Protein AF-A0A9D4FEK3-F1 (afdb_monomer_lite)

Organism: Dreissena polymorpha (NCBI:txid45954)

Sequence (161 aa):
MKVSPISLCGIMDVFRMKVSPISLCGIMDVFRIKVSPISLCGIMDVFRIKVSPISLCGIMDVFRMKVSPISLCGIMDVFRMKVSPISLCGIMDVFRMKVSPISLCGIMDVFRIKVSPISLCGIMDVFRMKVSPISLCGIMDVFRMKVFPISLCGIIDVTLL

Secondary structure (DSSP, 8-state):
-----EEEEEEEEES-B-S--EEEEEEEEES-EEE--EEEEEEEEES-EEE--EEEEEEEEES-EES--EEEEEEEEES-EES--EEEEEEEEES-EES--EEEEEEEEES-EEE--EEEEEEEEES-EEE--EEEEEEEEES--SB--EEEEEEEEE---

Structure (mmCIF, N/CA/C/O backbone):
data_AF-A0A9D4FEK3-F1
#
_entry.id   AF-A0A9D4FEK3-F1
#
loop_
_atom_site.group_PDB
_atom_site.id
_atom_site.type_symbol
_atom_site.label_atom_id
_atom_site.label_alt_id
_atom_site.label_comp_id
_atom_site.label_asym_id
_atom_site.label_entity_id
_atom_site.label_seq_id
_atom_site.pdbx_PDB_ins_code
_atom_site.Cartn_x
_atom_site.Cartn_y
_atom_site.Cartn_z
_atom_site.occupancy
_atom_site.B_iso_or_equiv
_atom_site.auth_seq_id
_atom_site.auth_comp_id
_atom_site.auth_asym_id
_atom_site.auth_atom_id
_atom_site.pdbx_PDB_model_num
ATOM 1 N N . MET A 1 1 ? -8.460 11.615 27.484 1.00 44.00 1 MET A N 1
ATOM 2 C CA . MET A 1 1 ? -9.307 10.481 27.046 1.00 44.00 1 MET A CA 1
ATOM 3 C C . MET A 1 1 ? -8.620 9.222 27.535 1.00 44.00 1 MET A C 1
ATOM 5 O O . MET A 1 1 ? -7.450 9.062 27.212 1.00 44.00 1 MET A O 1
ATOM 9 N N . LYS A 1 2 ? -9.276 8.397 28.361 1.00 39.50 2 LYS A N 1
ATOM 10 C CA . LYS A 1 2 ? -8.731 7.079 28.713 1.00 39.50 2 LYS A CA 1
ATOM 11 C C . LYS A 1 2 ? -8.645 6.264 27.421 1.00 39.50 2 LYS A C 1
ATOM 13 O O . LYS A 1 2 ? -9.651 6.085 26.743 1.00 39.50 2 LYS A O 1
ATOM 18 N N . VAL A 1 3 ? -7.429 5.886 27.053 1.00 58.41 3 VAL A N 1
ATOM 19 C CA . VAL A 1 3 ? -7.135 4.973 25.950 1.00 58.41 3 VAL A CA 1
ATOM 20 C C . VAL A 1 3 ? -7.256 3.579 26.549 1.00 58.41 3 VAL A C 1
ATOM 22 O O . VAL A 1 3 ? -6.378 3.174 27.304 1.00 58.41 3 VAL A O 1
ATOM 25 N N . SER A 1 4 ? -8.364 2.883 26.305 1.00 73.56 4 SER A N 1
ATOM 26 C CA . SER A 1 4 ? -8.488 1.471 26.674 1.00 73.56 4 SER A CA 1
ATOM 27 C C . SER A 1 4 ? -8.191 0.606 25.449 1.00 73.56 4 SER A C 1
ATOM 29 O O . SER A 1 4 ? -8.717 0.908 24.372 1.00 73.56 4 SER A O 1
ATOM 31 N N . PRO A 1 5 ? -7.357 -0.439 25.577 1.00 83.50 5 PRO A N 1
ATOM 32 C CA . PRO A 1 5 ? -7.223 -1.433 24.524 1.00 83.50 5 PRO A CA 1
ATOM 33 C C . PRO A 1 5 ? -8.571 -2.121 24.290 1.00 83.50 5 PRO A C 1
ATOM 35 O O . PRO A 1 5 ? -9.333 -2.341 25.232 1.00 83.50 5 PRO A O 1
ATOM 38 N N . ILE A 1 6 ? -8.861 -2.438 23.031 1.00 85.94 6 ILE A N 1
ATOM 39 C CA . ILE A 1 6 ? -10.009 -3.259 22.648 1.00 85.94 6 ILE A CA 1
ATOM 40 C C . ILE A 1 6 ? -9.459 -4.612 22.222 1.00 85.94 6 ILE A C 1
ATOM 42 O O . ILE A 1 6 ? -8.653 -4.670 21.298 1.00 85.94 6 ILE A O 1
ATOM 46 N N . SER A 1 7 ? -9.902 -5.671 22.893 1.00 90.12 7 SER A N 1
ATOM 47 C CA . SER A 1 7 ? -9.615 -7.059 22.532 1.00 90.12 7 SER A CA 1
ATOM 48 C C . SER A 1 7 ? -10.929 -7.796 22.314 1.00 90.12 7 SER A C 1
ATOM 50 O O . SER A 1 7 ? -11.740 -7.869 23.241 1.00 90.12 7 SER A O 1
ATOM 52 N N . LEU A 1 8 ? -11.156 -8.320 21.111 1.00 90.31 8 LEU A N 1
ATOM 53 C CA . LEU A 1 8 ? -12.422 -8.962 20.754 1.00 90.31 8 LEU A CA 1
ATOM 54 C C . LEU A 1 8 ? -12.208 -10.153 19.810 1.00 90.31 8 LEU A C 1
ATOM 56 O O . LEU A 1 8 ? -11.370 -10.105 18.912 1.00 90.31 8 LEU A O 1
ATOM 60 N N . CYS A 1 9 ? -13.026 -11.191 19.980 1.00 93.12 9 CYS A N 1
ATOM 61 C CA . CYS A 1 9 ? -13.269 -12.214 18.966 1.00 93.12 9 CYS A CA 1
ATOM 62 C C . CYS A 1 9 ? -14.703 -12.043 18.457 1.00 93.12 9 CYS A C 1
ATOM 64 O O . CYS A 1 9 ? -15.641 -12.184 19.241 1.00 93.12 9 CYS A O 1
ATOM 66 N N . GLY A 1 10 ? -14.882 -11.713 17.179 1.00 93.81 10 GLY A N 1
ATOM 67 C CA . GLY A 1 10 ? -16.204 -11.489 16.596 1.00 93.81 10 GLY A CA 1
ATOM 68 C C . GLY A 1 10 ? -16.250 -10.344 15.591 1.00 93.81 10 GLY A C 1
ATOM 69 O O . GLY A 1 10 ? -15.281 -10.081 14.880 1.00 93.81 10 GLY A O 1
ATOM 70 N N . ILE A 1 11 ? -17.408 -9.689 15.519 1.00 93.62 11 ILE A N 1
ATOM 71 C CA . ILE A 1 11 ? -17.686 -8.599 14.581 1.00 93.62 11 ILE A CA 1
ATOM 72 C C . ILE A 1 11 ? -17.677 -7.274 15.341 1.00 93.62 11 ILE A C 1
ATOM 74 O O . ILE A 1 11 ? -18.278 -7.164 16.410 1.00 93.62 11 ILE A O 1
ATOM 78 N N . MET A 1 12 ? -17.019 -6.266 14.777 1.00 90.25 12 MET A N 1
ATOM 79 C CA . MET A 1 12 ? -16.996 -4.911 15.313 1.00 90.25 12 MET A CA 1
ATOM 80 C C . MET A 1 12 ? -17.324 -3.900 14.214 1.00 90.25 12 MET A C 1
ATOM 82 O O . MET A 1 12 ? -16.585 -3.780 13.243 1.00 90.25 12 MET A O 1
ATOM 86 N N . ASP A 1 13 ? -18.402 -3.143 14.400 1.00 92.12 13 ASP A N 1
ATOM 87 C CA . ASP A 1 13 ? -18.768 -2.011 13.544 1.00 92.12 13 ASP A CA 1
ATOM 88 C C . ASP A 1 13 ? -18.531 -0.707 14.312 1.00 92.12 13 ASP A C 1
ATOM 90 O O . ASP A 1 13 ? -18.996 -0.536 15.447 1.00 92.12 13 ASP A O 1
ATOM 94 N N . VAL A 1 14 ? -17.759 0.210 13.722 1.00 87.94 14 VAL A N 1
ATOM 95 C CA . VAL A 1 14 ? -17.427 1.480 14.358 1.00 87.94 14 VAL A CA 1
ATOM 96 C C . VAL A 1 14 ? -17.524 2.677 13.424 1.00 87.94 14 VAL A C 1
ATOM 98 O O . VAL A 1 14 ? -16.768 2.861 12.470 1.00 87.94 14 VAL A O 1
ATOM 101 N N . PHE A 1 15 ? -18.334 3.658 13.822 1.00 87.31 15 PHE A N 1
ATOM 102 C CA . PHE A 1 15 ? -18.431 4.904 13.066 1.00 87.31 15 PHE A CA 1
ATOM 103 C C . PHE A 1 15 ? -17.168 5.787 13.161 1.00 87.31 15 PHE A C 1
ATOM 105 O O . PHE A 1 15 ? -16.725 6.395 12.179 1.00 87.31 15 PHE A O 1
ATOM 112 N N . ARG A 1 16 ? -16.580 5.947 14.355 1.00 86.75 16 ARG A N 1
ATOM 113 C CA . ARG A 1 16 ? -15.382 6.785 14.556 1.00 86.75 16 ARG A CA 1
ATOM 114 C C . ARG A 1 16 ? -14.511 6.289 15.697 1.00 86.75 16 ARG A C 1
ATOM 116 O O . ARG A 1 16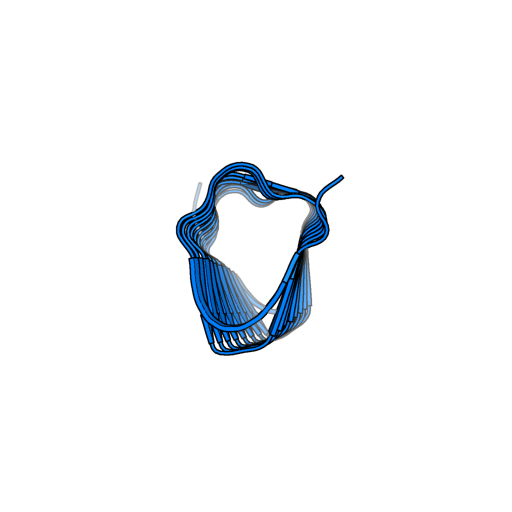 ? -14.948 6.288 16.840 1.00 86.75 16 ARG A O 1
ATOM 123 N N . MET A 1 17 ? -13.229 6.094 15.399 1.00 81.81 17 MET A N 1
ATOM 124 C CA . MET A 1 17 ? -12.189 5.782 16.375 1.00 81.81 17 MET A CA 1
ATOM 125 C C . MET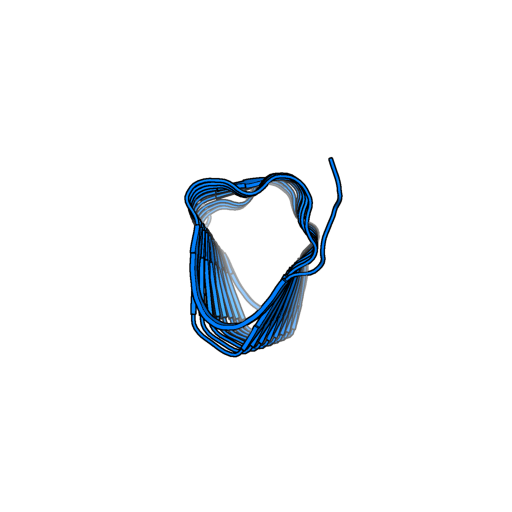 A 1 17 ? -11.091 6.838 16.398 1.00 81.81 17 MET A C 1
ATOM 127 O O . MET A 1 17 ? -10.682 7.384 15.365 1.00 81.81 17 MET A O 1
ATOM 131 N N . LYS A 1 18 ? -10.635 7.176 17.610 1.00 74.69 18 LYS A N 1
ATOM 132 C CA . LYS A 1 18 ? -9.620 8.214 17.825 1.00 74.69 18 LYS A CA 1
ATOM 133 C C . LYS A 1 18 ? -8.294 7.652 18.323 1.00 74.69 18 LYS A C 1
ATOM 135 O O . LYS A 1 18 ? -7.322 7.838 17.600 1.00 74.69 18 LYS A O 1
ATOM 140 N N . VAL A 1 19 ? -8.259 7.052 19.517 1.00 64.88 19 VAL A N 1
ATOM 141 C CA . VAL A 1 19 ? -7.025 6.579 20.167 1.00 64.88 19 VAL A CA 1
ATOM 142 C C . VAL A 1 19 ? -7.321 5.352 21.029 1.00 64.88 19 VAL A C 1
ATOM 144 O O . VAL A 1 19 ? -7.653 5.492 22.201 1.00 64.88 19 VAL A O 1
ATOM 147 N N . SER A 1 20 ? -7.249 4.162 20.445 1.00 76.00 20 SER A N 1
ATOM 148 C CA . SER A 1 20 ? -7.306 2.886 21.173 1.00 76.00 20 SER A CA 1
ATOM 149 C C . SER A 1 20 ? -6.599 1.822 20.341 1.00 76.00 20 SER A C 1
ATOM 151 O O . SER A 1 20 ? -6.961 1.674 19.173 1.00 76.00 20 SER A O 1
ATOM 153 N N . PRO A 1 21 ? -5.596 1.110 20.879 1.00 85.94 21 PRO A N 1
ATOM 154 C CA . PRO A 1 21 ? -5.069 -0.064 20.200 1.00 85.94 21 PRO A CA 1
ATOM 155 C C . PRO A 1 21 ? -6.164 -1.132 20.112 1.00 85.94 21 PRO A C 1
ATOM 157 O O . PRO A 1 21 ? -6.958 -1.288 21.044 1.00 85.94 21 PRO A O 1
ATOM 160 N N . ILE A 1 22 ? -6.221 -1.822 18.978 1.00 87.31 22 ILE A N 1
ATOM 161 C CA . ILE A 1 22 ? -7.225 -2.848 18.687 1.00 87.31 22 ILE A CA 1
ATOM 162 C C . ILE A 1 22 ? -6.493 -4.157 18.419 1.00 87.31 22 ILE A C 1
ATOM 164 O O . ILE A 1 22 ? -5.614 -4.185 17.560 1.00 87.31 22 ILE A O 1
ATOM 168 N N . SER A 1 23 ? -6.887 -5.216 19.121 1.00 91.00 23 SER A N 1
ATOM 169 C CA . SER A 1 23 ? -6.607 -6.602 18.762 1.00 91.00 23 SER A CA 1
ATOM 170 C C . SER A 1 23 ? -7.923 -7.316 18.458 1.00 91.00 23 SER A C 1
ATOM 172 O O . SER A 1 23 ? -8.815 -7.389 19.307 1.00 91.00 23 SER A O 1
ATOM 174 N N . LEU A 1 24 ? -8.079 -7.809 17.231 1.00 90.81 24 LEU A N 1
ATOM 175 C CA . LEU A 1 24 ? -9.326 -8.438 16.800 1.00 90.81 24 LEU A CA 1
ATOM 176 C C . LEU A 1 24 ? -9.082 -9.727 16.013 1.00 90.81 24 LEU A C 1
ATOM 178 O O . LEU A 1 24 ? -8.296 -9.752 15.069 1.00 90.81 24 LEU A O 1
ATOM 182 N N . CYS A 1 25 ? -9.811 -10.778 16.381 1.00 93.88 25 CYS A N 1
ATOM 183 C CA . CYS A 1 25 ? -9.985 -11.972 15.560 1.00 93.88 25 CYS A CA 1
ATOM 184 C C . CYS A 1 25 ? -11.414 -11.971 15.006 1.00 93.88 25 CYS A C 1
ATOM 186 O O . CYS A 1 25 ? -12.364 -12.175 15.763 1.00 93.88 25 CYS A O 1
ATOM 188 N N . GLY A 1 26 ? -11.579 -11.725 13.707 1.00 94.62 26 GLY A N 1
ATOM 189 C CA . GLY A 1 26 ? -12.892 -11.651 13.066 1.00 94.62 26 GLY A CA 1
ATOM 190 C C . GLY A 1 26 ? -13.012 -10.521 12.048 1.00 94.62 26 GLY A C 1
ATOM 191 O O . GLY A 1 26 ? -12.104 -10.306 11.248 1.00 94.62 26 GLY A O 1
ATOM 192 N N . ILE A 1 27 ? -14.151 -9.828 12.056 1.00 94.88 27 ILE A N 1
ATOM 193 C CA . ILE A 1 27 ? -14.502 -8.816 11.051 1.00 94.88 27 ILE A CA 1
ATOM 194 C C . ILE A 1 27 ? -14.569 -7.443 11.710 1.00 94.88 27 ILE A C 1
ATOM 196 O O . ILE A 1 27 ? -15.193 -7.278 12.761 1.00 94.88 27 ILE A O 1
ATOM 200 N N . MET A 1 28 ? -13.953 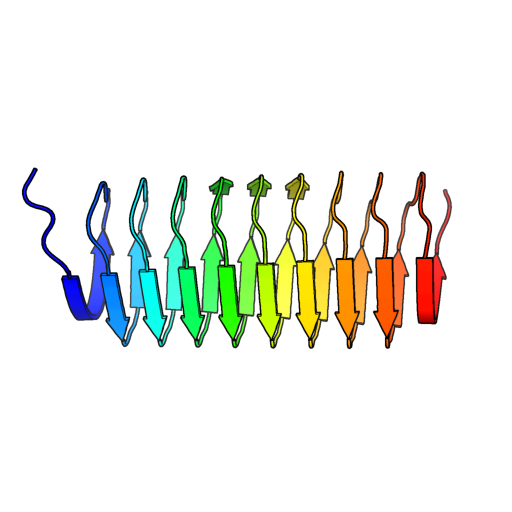-6.449 11.080 1.00 92.62 28 MET A N 1
ATOM 201 C CA . MET A 1 28 ? -14.022 -5.059 11.509 1.00 92.62 28 MET A CA 1
ATOM 202 C C . MET A 1 28 ? -14.421 -4.152 10.345 1.00 92.62 28 MET A C 1
ATOM 204 O O . MET A 1 28 ? -13.681 -4.058 9.371 1.00 92.62 28 MET A O 1
ATOM 208 N N . ASP A 1 29 ? -15.532 -3.430 10.498 1.00 93.75 29 ASP A N 1
ATOM 209 C CA . ASP A 1 29 ? -15.936 -2.338 9.605 1.00 93.75 29 ASP A CA 1
ATOM 210 C C . ASP A 1 29 ? -15.777 -1.002 10.340 1.00 93.75 29 ASP A C 1
ATOM 212 O O . ASP A 1 29 ? -16.255 -0.819 11.467 1.00 93.75 29 ASP A O 1
ATOM 216 N N . VAL A 1 30 ? -15.038 -0.063 9.742 1.00 90.50 30 VAL A N 1
ATOM 217 C CA . VAL A 1 30 ? -14.795 1.249 10.339 1.00 90.50 30 VAL A CA 1
ATOM 218 C C . VAL A 1 30 ? -14.920 2.388 9.340 1.00 90.50 30 VAL A C 1
ATOM 220 O O . VAL A 1 30 ? -14.154 2.547 8.387 1.00 90.50 30 VAL A O 1
ATOM 223 N N . PHE A 1 31 ? -15.768 3.362 9.661 1.00 90.62 31 PHE A N 1
ATOM 224 C CA . PHE A 1 31 ? -15.888 4.543 8.810 1.00 90.62 31 PHE A CA 1
ATOM 225 C C . PHE A 1 31 ? -14.694 5.512 8.946 1.00 90.62 31 PHE A C 1
ATOM 227 O O . PHE A 1 31 ? -14.247 6.121 7.964 1.00 90.62 31 PHE A O 1
ATOM 234 N N . ARG A 1 32 ? -14.151 5.727 10.156 1.00 89.44 32 ARG A N 1
ATOM 235 C CA . ARG A 1 32 ? -12.970 6.597 10.360 1.00 89.44 32 ARG A CA 1
ATOM 236 C C . ARG A 1 32 ? -12.065 6.158 11.503 1.00 89.44 32 ARG A C 1
ATOM 238 O O . ARG A 1 32 ? -12.480 6.180 12.659 1.00 89.44 32 ARG A O 1
ATOM 245 N N . ILE A 1 33 ? -10.783 6.011 11.184 1.00 85.44 33 ILE A N 1
ATOM 246 C CA . ILE A 1 33 ? -9.684 5.787 12.125 1.00 85.44 33 ILE A CA 1
ATOM 247 C C . ILE A 1 33 ? -8.725 6.983 12.101 1.00 85.44 33 ILE A C 1
ATOM 249 O O . ILE A 1 33 ? -8.343 7.480 11.034 1.00 85.44 33 ILE A O 1
ATOM 253 N N . LYS A 1 34 ? -8.338 7.483 13.283 1.00 81.75 34 LYS A N 1
ATOM 254 C CA . LYS A 1 34 ? -7.307 8.527 13.409 1.00 81.75 34 LYS A CA 1
ATOM 255 C C . LYS A 1 34 ? -5.952 7.979 13.845 1.00 81.75 34 LYS A C 1
ATOM 257 O O . LYS A 1 34 ? -5.041 8.066 13.031 1.00 81.75 34 LYS A O 1
ATOM 262 N N . VAL A 1 35 ? -5.827 7.506 15.090 1.00 72.56 35 VAL A N 1
ATOM 263 C CA . VAL A 1 35 ? -4.563 7.049 15.692 1.00 72.56 35 VAL A CA 1
ATOM 264 C C . VAL A 1 35 ? -4.774 5.763 16.488 1.00 72.56 35 VAL A C 1
ATOM 266 O O . VAL A 1 35 ? -4.947 5.803 17.699 1.00 72.56 35 VAL A O 1
ATOM 269 N N . SER A 1 36 ? -4.785 4.613 15.826 1.00 76.25 36 SER A N 1
ATOM 270 C CA . SER A 1 36 ? -4.891 3.315 16.506 1.00 76.25 36 SER A CA 1
ATOM 271 C C . SER A 1 36 ? -3.927 2.327 15.873 1.00 76.25 36 SER A C 1
ATOM 273 O O . SER A 1 36 ? -4.073 2.065 14.685 1.00 76.25 36 SER A O 1
ATOM 275 N N . PRO A 1 37 ? -2.961 1.769 16.614 1.00 86.19 37 PRO A N 1
ATOM 276 C CA . PRO A 1 37 ? -2.333 0.520 16.212 1.00 86.19 37 PRO A CA 1
ATOM 277 C C . PRO A 1 37 ? -3.411 -0.559 16.102 1.00 86.19 37 PRO A C 1
ATOM 279 O O . PRO A 1 37 ? -4.268 -0.658 16.985 1.00 86.19 37 PRO A O 1
ATOM 282 N N . ILE A 1 38 ? -3.389 -1.325 15.020 1.00 88.19 38 ILE A N 1
ATOM 283 C CA . ILE A 1 38 ? -4.363 -2.387 14.780 1.00 88.19 38 ILE A CA 1
ATOM 284 C C . ILE A 1 38 ? -3.603 -3.679 14.536 1.00 88.19 38 ILE A C 1
ATOM 286 O O . ILE A 1 38 ? -2.773 -3.723 13.632 1.00 88.19 38 ILE A O 1
ATOM 290 N N . SER A 1 39 ? -3.911 -4.706 15.322 1.00 92.06 39 SER A N 1
ATOM 291 C CA . SER A 1 39 ? -3.577 -6.093 15.026 1.00 92.06 39 SER A CA 1
ATOM 292 C C . SER A 1 39 ? -4.860 -6.861 14.721 1.00 92.06 39 SER A C 1
ATOM 294 O O . SER A 1 39 ? -5.788 -6.890 15.533 1.00 92.06 39 SER A O 1
ATOM 296 N N . LEU A 1 40 ? -4.942 -7.453 13.532 1.00 91.75 40 LEU A N 1
ATOM 297 C CA . LEU A 1 40 ? -6.142 -8.160 13.094 1.00 91.75 40 LEU A CA 1
ATOM 298 C C . LEU A 1 40 ? -5.820 -9.496 12.422 1.00 91.75 40 LEU A C 1
ATOM 300 O O . LEU A 1 40 ? -4.972 -9.570 11.536 1.00 91.75 40 LEU A O 1
ATOM 304 N N . CYS A 1 41 ? -6.561 -10.531 12.809 1.00 94.50 41 CYS A N 1
ATOM 305 C CA . CYS A 1 41 ? -6.680 -11.779 12.062 1.00 94.50 41 CYS A CA 1
ATOM 306 C C . CYS A 1 41 ? -8.112 -11.881 11.518 1.00 94.50 41 CYS A C 1
ATOM 308 O O . CYS A 1 41 ? -9.046 -12.059 12.301 1.00 94.50 41 CYS A O 1
ATOM 310 N N . GLY A 1 42 ? -8.293 -11.760 10.201 1.00 95.75 42 GLY A N 1
ATOM 311 C CA . GLY A 1 42 ? -9.611 -11.779 9.557 1.00 95.75 42 GLY A CA 1
ATOM 312 C C . GLY A 1 42 ? -9.789 -10.707 8.479 1.00 95.75 42 GLY A C 1
ATOM 313 O O . GLY A 1 42 ? -8.917 -10.541 7.630 1.00 95.75 42 GLY A O 1
ATOM 314 N N . ILE A 1 43 ? -10.922 -10.000 8.504 1.00 96.25 43 ILE A N 1
ATOM 315 C CA . ILE A 1 43 ? -11.313 -9.029 7.468 1.00 96.25 43 ILE A CA 1
ATOM 316 C C . ILE A 1 43 ? -11.405 -7.626 8.072 1.00 96.25 43 ILE A C 1
ATOM 318 O O . ILE A 1 43 ? -11.992 -7.444 9.143 1.00 96.25 43 ILE A O 1
ATOM 322 N N . MET A 1 44 ? -10.834 -6.636 7.386 1.00 94.56 44 MET A N 1
ATOM 323 C CA . MET A 1 44 ? -10.918 -5.231 7.769 1.00 94.56 44 MET A CA 1
ATOM 324 C C . MET A 1 44 ? -11.374 -4.353 6.603 1.00 94.56 44 MET A C 1
ATOM 326 O O . MET A 1 44 ? -10.620 -4.164 5.652 1.00 94.56 44 MET A O 1
ATOM 330 N N . ASP A 1 45 ? -12.519 -3.697 6.770 1.00 95.69 45 ASP A N 1
ATOM 331 C CA . ASP A 1 45 ? -13.040 -2.714 5.822 1.00 95.69 45 ASP A CA 1
ATOM 332 C C . ASP A 1 45 ? -12.975 -1.320 6.442 1.00 95.69 45 ASP A C 1
ATOM 334 O O . ASP A 1 45 ? -13.501 -1.066 7.530 1.00 95.69 45 ASP A O 1
ATOM 338 N N . VAL A 1 46 ? -12.288 -0.381 5.781 1.00 92.50 46 VAL A N 1
ATOM 339 C CA . VAL A 1 46 ? -12.117 0.973 6.321 1.00 92.50 46 VAL A CA 1
ATOM 340 C C . VAL A 1 46 ? -12.330 2.061 5.281 1.00 92.50 46 VAL A C 1
ATOM 342 O O . VAL A 1 46 ? -11.642 2.175 4.266 1.00 92.50 46 VAL A O 1
ATOM 345 N N . PHE A 1 47 ? -13.205 3.018 5.584 1.00 93.38 47 PHE A N 1
ATOM 346 C CA . PHE A 1 47 ? -13.406 4.143 4.671 1.00 93.38 47 PHE A CA 1
ATOM 347 C C . PHE A 1 47 ? -12.270 5.183 4.744 1.00 93.38 47 PHE A C 1
ATOM 349 O O . PHE A 1 47 ? -11.864 5.764 3.727 1.00 93.38 47 PHE A O 1
ATOM 356 N N . ARG A 1 48 ? -11.748 5.492 5.942 1.00 91.94 48 ARG A N 1
ATOM 357 C CA . ARG A 1 48 ? -10.625 6.439 6.112 1.00 91.94 48 ARG A CA 1
ATOM 358 C C . ARG A 1 48 ? -9.693 6.089 7.263 1.00 91.94 48 ARG A C 1
ATOM 360 O O . ARG A 1 48 ? -10.107 6.118 8.419 1.00 91.94 48 ARG A O 1
ATOM 367 N N . ILE A 1 49 ? -8.408 6.007 6.938 1.00 87.06 49 ILE A N 1
ATOM 368 C CA . ILE A 1 49 ? -7.286 5.865 7.867 1.00 87.06 49 ILE A CA 1
ATOM 369 C C . ILE A 1 49 ? -6.376 7.099 7.780 1.00 87.06 49 ILE A C 1
ATOM 371 O O . ILE A 1 49 ? -6.177 7.665 6.697 1.00 87.06 49 ILE A O 1
ATOM 375 N N . LYS A 1 50 ? -5.843 7.557 8.922 1.00 83.50 50 LYS A N 1
ATOM 376 C CA . LYS A 1 50 ? -4.906 8.696 8.974 1.00 83.50 50 LYS A CA 1
ATOM 377 C C . LYS A 1 50 ? -3.518 8.400 9.530 1.00 83.50 50 LYS A C 1
ATOM 379 O O . LYS A 1 50 ? -2.584 8.961 8.973 1.00 83.50 50 LYS A O 1
ATOM 384 N N . VAL A 1 51 ? -3.413 7.714 10.668 1.00 74.94 51 VAL A N 1
ATOM 385 C CA . VAL A 1 51 ? -2.146 7.326 11.305 1.00 74.94 51 VAL A CA 1
ATOM 386 C C . VAL A 1 51 ? -2.360 6.026 12.075 1.00 74.94 51 VAL A C 1
ATOM 388 O O . VAL A 1 51 ? -2.657 6.044 13.261 1.00 74.94 51 VAL A O 1
ATOM 391 N N . SER A 1 52 ? -2.247 4.880 11.421 1.00 76.56 52 SER A N 1
ATOM 392 C CA . SER A 1 52 ? -2.351 3.586 12.104 1.00 76.56 52 SER A CA 1
ATOM 393 C C . SER A 1 52 ? -1.292 2.642 11.563 1.00 76.56 52 SER A C 1
ATOM 395 O O . SER A 1 52 ? -1.359 2.301 10.383 1.00 76.56 52 SER A O 1
ATOM 397 N N . PRO A 1 53 ? -0.321 2.218 12.384 1.00 86.44 53 PRO A N 1
ATOM 398 C CA . PRO A 1 53 ? 0.389 0.978 12.122 1.00 86.44 53 PRO A CA 1
ATOM 399 C C . PRO A 1 53 ? -0.632 -0.160 12.073 1.00 86.44 53 PRO A C 1
ATOM 401 O O . PRO A 1 53 ? -1.456 -0.280 12.986 1.00 86.44 53 PRO A O 1
ATOM 404 N N . ILE A 1 54 ? -0.607 -0.943 11.002 1.00 89.81 54 ILE A N 1
ATOM 405 C CA . ILE A 1 54 ? -1.521 -2.068 10.801 1.00 89.81 54 ILE A CA 1
ATOM 406 C C . ILE A 1 54 ? -0.684 -3.331 10.653 1.00 89.81 54 ILE A C 1
ATOM 408 O O . ILE A 1 54 ? 0.158 -3.407 9.758 1.00 89.81 54 ILE A O 1
ATOM 412 N N . SER A 1 55 ? -0.939 -4.310 11.516 1.00 92.94 55 SER A N 1
ATOM 413 C CA . SER A 1 55 ? -0.525 -5.693 11.326 1.00 92.94 55 SER A CA 1
ATOM 414 C C . SER A 1 55 ? -1.754 -6.551 11.051 1.00 92.94 55 SER A C 1
ATOM 416 O O . SER A 1 55 ? -2.693 -6.583 11.847 1.00 92.94 55 SER A O 1
ATOM 418 N N . LEU A 1 56 ? -1.778 -7.211 9.894 1.00 93.19 56 LEU A N 1
ATOM 419 C CA . LEU A 1 56 ? -2.951 -7.955 9.452 1.00 93.19 56 LEU A CA 1
ATOM 420 C C . LEU A 1 56 ? -2.584 -9.305 8.838 1.00 93.19 56 LEU A C 1
ATOM 422 O O . LEU A 1 56 ? -1.719 -9.389 7.968 1.00 93.19 56 LEU A O 1
ATOM 426 N N . CYS A 1 57 ? -3.300 -10.343 9.260 1.00 95.00 57 CYS A N 1
ATOM 427 C CA . CYS A 1 57 ? -3.365 -11.630 8.578 1.00 95.00 57 CYS A CA 1
ATOM 428 C C . CYS A 1 57 ? -4.789 -11.815 8.036 1.00 95.00 57 CYS A C 1
ATOM 430 O O . CYS A 1 57 ? -5.717 -12.009 8.823 1.00 95.00 57 CYS A O 1
ATOM 432 N N . GLY A 1 58 ? -4.968 -11.744 6.715 1.00 96.38 58 GLY A N 1
ATOM 433 C CA . GLY A 1 58 ? -6.280 -11.847 6.068 1.00 96.38 58 GLY A CA 1
ATOM 434 C C . GLY A 1 58 ? -6.511 -10.820 4.958 1.00 96.38 58 GLY A C 1
ATOM 435 O O . GLY A 1 58 ? -5.649 -10.645 4.099 1.00 96.38 58 GLY A O 1
ATOM 436 N N . ILE A 1 59 ? -7.680 -10.176 4.960 1.00 96.81 59 ILE A N 1
ATOM 437 C CA . ILE A 1 59 ? -8.138 -9.272 3.892 1.00 96.81 59 ILE A CA 1
ATOM 438 C C . ILE A 1 59 ? -8.299 -7.852 4.436 1.00 96.81 59 ILE A C 1
ATOM 440 O O . ILE A 1 59 ? -8.812 -7.662 5.542 1.00 96.81 59 ILE A O 1
ATOM 444 N N . MET A 1 60 ? -7.863 -6.860 3.663 1.00 95.75 60 MET A N 1
ATOM 445 C CA . MET A 1 60 ? -7.986 -5.452 4.020 1.00 95.75 60 MET A CA 1
ATOM 446 C C . MET A 1 60 ? -8.422 -4.587 2.838 1.00 95.75 60 MET A C 1
ATOM 448 O O . MET A 1 60 ? -7.634 -4.375 1.917 1.00 95.75 60 MET A O 1
ATOM 452 N N . ASP A 1 61 ? -9.589 -3.958 2.960 1.00 96.38 61 ASP A N 1
ATOM 453 C CA . ASP A 1 61 ? -10.119 -3.041 1.955 1.00 96.38 61 ASP A CA 1
ATOM 454 C C . ASP A 1 61 ? -10.166 -1.613 2.502 1.00 96.38 61 ASP A C 1
ATOM 456 O O . ASP A 1 61 ? -10.795 -1.314 3.524 1.00 96.38 61 ASP A O 1
ATOM 460 N N . VAL A 1 62 ? -9.486 -0.675 1.827 1.00 94.25 62 VAL A N 1
ATOM 461 C CA . VAL A 1 62 ? -9.404 0.713 2.301 1.00 94.25 62 VAL A CA 1
ATOM 462 C C . VAL A 1 62 ? -9.639 1.753 1.217 1.00 94.25 62 VAL A C 1
ATOM 464 O O . VAL A 1 62 ? -8.871 1.940 0.272 1.00 94.25 62 VAL A O 1
ATOM 467 N N . PHE A 1 63 ? -10.641 2.608 1.428 1.00 94.75 63 PHE A N 1
ATOM 468 C CA . PHE A 1 63 ? -10.937 3.667 0.462 1.00 94.75 63 PHE A CA 1
ATOM 469 C C . PHE A 1 63 ? -9.904 4.811 0.484 1.00 94.75 63 PHE A C 1
ATOM 471 O O . PHE A 1 63 ? -9.544 5.384 -0.554 1.00 94.75 63 PHE A O 1
ATOM 478 N N . ARG A 1 64 ? -9.434 5.224 1.670 1.00 92.81 64 ARG A N 1
ATOM 479 C CA . ARG A 1 64 ? -8.403 6.272 1.808 1.00 92.81 64 ARG A CA 1
ATOM 480 C C . ARG A 1 64 ? -7.472 6.019 2.981 1.00 92.81 64 ARG A C 1
ATOM 482 O O . ARG A 1 64 ? -7.885 6.152 4.130 1.00 92.81 64 ARG A O 1
ATOM 489 N N . MET A 1 65 ? -6.190 5.875 2.675 1.00 88.38 65 MET A N 1
ATOM 490 C CA . MET A 1 65 ? -5.110 5.790 3.652 1.00 88.38 65 MET A CA 1
ATOM 491 C C . MET A 1 65 ? -4.190 7.002 3.584 1.00 88.38 65 MET A C 1
ATOM 493 O O . MET A 1 65 ? -3.889 7.553 2.516 1.00 88.38 65 MET A O 1
ATOM 497 N N . LYS A 1 66 ? -3.738 7.427 4.758 1.00 86.88 66 LYS A N 1
ATOM 498 C CA . LYS A 1 66 ? -2.614 8.340 4.936 1.00 86.88 66 LYS A CA 1
ATOM 499 C C . LYS A 1 66 ? -1.728 7.765 6.041 1.00 86.88 66 LYS A C 1
ATOM 501 O O . LYS A 1 66 ? -2.285 7.234 6.990 1.00 86.88 66 LYS A O 1
ATOM 506 N N . VAL A 1 67 ? -0.408 7.921 5.917 1.00 70.50 67 VAL A N 1
ATOM 507 C CA . VAL A 1 67 ? 0.589 7.754 6.999 1.00 70.50 67 VAL A CA 1
ATOM 508 C C . VAL A 1 67 ? 0.379 6.495 7.843 1.00 70.50 67 VAL A C 1
ATOM 510 O O . VAL A 1 67 ? 0.125 6.565 9.038 1.00 70.50 67 VAL A O 1
ATOM 513 N N . SER A 1 68 ? 0.484 5.328 7.224 1.00 75.81 68 SER A N 1
ATOM 514 C CA . SER A 1 68 ? 0.245 4.042 7.888 1.00 75.81 68 SER A CA 1
ATOM 515 C C . SER A 1 68 ? 1.282 3.027 7.422 1.00 75.81 68 SER A C 1
ATOM 517 O O . SER A 1 68 ? 1.205 2.605 6.268 1.00 75.81 68 SER A O 1
ATOM 519 N N . PRO A 1 69 ? 2.264 2.661 8.262 1.00 85.81 69 PRO A N 1
ATOM 520 C CA . PRO A 1 69 ? 3.052 1.459 8.037 1.00 85.81 69 PRO A CA 1
ATOM 521 C C . PRO A 1 69 ? 2.122 0.246 8.044 1.00 85.81 69 PRO A C 1
ATOM 523 O O . PRO A 1 69 ? 1.288 0.118 8.943 1.00 85.81 69 PRO A O 1
ATOM 526 N N . ILE A 1 70 ? 2.255 -0.610 7.040 1.00 89.56 70 ILE A N 1
ATOM 527 C CA . ILE A 1 70 ? 1.444 -1.818 6.892 1.00 89.56 70 ILE A CA 1
ATOM 528 C C . ILE A 1 70 ? 2.388 -3.008 6.852 1.00 89.56 70 ILE A C 1
ATOM 530 O O . ILE A 1 70 ? 3.326 -3.012 6.058 1.00 89.56 70 ILE A O 1
ATOM 534 N N . SER A 1 71 ? 2.106 -4.002 7.684 1.00 92.94 71 SER A N 1
ATOM 535 C CA . SER A 1 71 ? 2.647 -5.351 7.572 1.00 92.94 71 SER A CA 1
ATOM 536 C C . SER A 1 71 ? 1.480 -6.307 7.358 1.00 92.94 71 SER A C 1
ATOM 538 O O . SER A 1 71 ? 0.632 -6.430 8.248 1.00 92.94 71 SER A O 1
ATOM 540 N N . LEU A 1 72 ? 1.405 -6.949 6.195 1.00 93.44 72 LEU A N 1
ATOM 541 C CA . LEU A 1 72 ? 0.252 -7.769 5.834 1.00 93.44 72 LEU A CA 1
ATOM 542 C C . LEU A 1 72 ? 0.650 -9.125 5.249 1.00 93.44 72 LEU A C 1
ATOM 544 O O . LEU A 1 72 ? 1.514 -9.216 4.381 1.00 93.44 72 LEU A O 1
ATOM 548 N N . CYS A 1 73 ? -0.040 -10.169 5.698 1.00 94.88 73 CYS A N 1
ATOM 549 C CA . CYS A 1 73 ? -0.054 -11.483 5.063 1.00 94.88 73 CYS A CA 1
ATOM 550 C C . CYS A 1 73 ? -1.470 -11.751 4.540 1.00 94.88 73 CYS A C 1
ATOM 552 O O . CYS A 1 73 ? -2.385 -11.953 5.341 1.00 94.88 73 CYS A O 1
ATOM 554 N N . GLY A 1 74 ? -1.657 -11.742 3.218 1.00 96.38 74 GLY A N 1
ATOM 555 C CA . GLY A 1 74 ? -2.966 -11.924 2.585 1.00 96.38 74 GLY A CA 1
ATOM 556 C C . GLY A 1 74 ? -3.246 -10.944 1.445 1.00 96.38 74 GLY A C 1
ATOM 557 O O . GLY A 1 74 ? -2.402 -10.759 0.570 1.00 96.38 74 GLY A O 1
ATOM 558 N N . ILE A 1 75 ? -4.445 -10.361 1.431 1.00 96.75 75 ILE A N 1
ATOM 559 C CA . ILE A 1 75 ? -4.951 -9.529 0.331 1.00 96.75 75 ILE A CA 1
ATOM 560 C C . ILE A 1 75 ? -5.180 -8.108 0.832 1.00 96.75 75 ILE A C 1
ATOM 562 O O . ILE A 1 75 ? -5.728 -7.906 1.917 1.00 96.75 75 ILE A O 1
ATOM 566 N N . MET A 1 76 ? -4.781 -7.124 0.034 1.00 95.56 76 MET A N 1
ATOM 567 C CA . MET A 1 76 ? -5.059 -5.726 0.319 1.00 95.56 76 MET A CA 1
ATOM 568 C C . MET A 1 76 ? -5.481 -4.969 -0.931 1.00 95.56 76 MET A C 1
ATOM 570 O O . MET A 1 76 ? -4.792 -4.996 -1.949 1.00 95.56 76 MET A O 1
ATOM 574 N N . ASP A 1 77 ? -6.583 -4.239 -0.797 1.00 96.38 77 ASP A N 1
ATOM 575 C CA . ASP A 1 77 ? -7.161 -3.427 -1.855 1.00 96.38 77 ASP A CA 1
ATOM 576 C C . ASP A 1 77 ? -7.313 -1.973 -1.383 1.00 96.38 77 ASP A C 1
ATOM 578 O O . ASP A 1 77 ? -7.906 -1.671 -0.338 1.00 96.38 77 ASP A O 1
ATOM 582 N N . VAL A 1 78 ? -6.702 -1.026 -2.106 1.00 94.25 78 VAL A N 1
ATOM 583 C CA . VAL A 1 78 ? -6.653 0.381 -1.687 1.00 94.25 78 VAL A CA 1
ATOM 584 C C . VAL A 1 78 ? -6.937 1.355 -2.821 1.00 94.25 78 VAL A C 1
ATOM 586 O O . VAL A 1 78 ? -6.125 1.617 -3.711 1.00 94.25 78 VAL A O 1
ATOM 589 N N . PHE A 1 79 ? -8.030 2.107 -2.688 1.00 94.69 79 PHE A N 1
ATOM 590 C CA . PHE A 1 79 ? -8.385 3.107 -3.696 1.00 94.69 79 PHE A CA 1
ATOM 591 C C . PHE A 1 79 ? -7.431 4.319 -3.712 1.00 94.69 79 PHE A C 1
ATOM 593 O O . PHE A 1 79 ? -7.090 4.876 -4.765 1.00 94.69 79 PHE A O 1
ATOM 600 N N . ARG A 1 80 ? -7.016 4.818 -2.539 1.00 92.75 80 ARG A N 1
ATOM 601 C CA . ARG A 1 80 ? -6.076 5.951 -2.440 1.00 92.75 80 ARG A CA 1
ATOM 602 C C . ARG A 1 80 ? -5.152 5.836 -1.248 1.00 92.75 80 ARG A C 1
ATOM 604 O O . ARG A 1 80 ? -5.589 5.966 -0.107 1.00 92.75 80 ARG A O 1
ATOM 611 N N . MET A 1 81 ? -3.862 5.842 -1.543 1.00 88.69 81 MET A N 1
ATOM 612 C CA . MET A 1 81 ? -2.808 5.738 -0.552 1.00 88.69 81 MET A CA 1
ATOM 613 C C . MET A 1 81 ? -1.826 6.909 -0.634 1.00 88.69 81 MET A C 1
ATOM 615 O O . MET A 1 81 ? -1.499 7.418 -1.715 1.00 88.69 81 MET A O 1
ATOM 619 N N . LYS A 1 82 ? -1.382 7.388 0.531 1.00 87.56 82 LYS A N 1
ATOM 620 C CA . LYS A 1 82 ? -0.372 8.445 0.657 1.00 87.56 82 LYS A CA 1
ATOM 621 C C . LYS A 1 82 ? 0.566 8.148 1.823 1.00 87.56 82 LYS A C 1
ATOM 623 O O . LYS A 1 82 ? 0.089 8.131 2.954 1.00 87.56 82 LYS A O 1
ATOM 628 N N . VAL A 1 83 ? 1.873 8.100 1.562 1.00 72.38 83 VAL A N 1
ATOM 629 C CA . VAL A 1 83 ? 2.913 7.996 2.600 1.00 72.38 83 VAL A CA 1
ATOM 630 C C . VAL A 1 83 ? 2.711 6.755 3.466 1.00 72.38 83 VAL A C 1
ATOM 632 O O . VAL A 1 83 ? 2.252 6.856 4.592 1.00 72.38 83 VAL A O 1
ATOM 635 N N . SER A 1 84 ? 3.007 5.575 2.940 1.00 76.44 84 SER A N 1
ATOM 636 C CA . SER A 1 84 ? 2.835 4.311 3.671 1.00 76.44 84 SER A CA 1
ATOM 637 C C . SER A 1 84 ? 3.926 3.327 3.266 1.00 76.44 84 SER A C 1
ATOM 639 O O . SER A 1 84 ? 3.908 2.855 2.130 1.00 76.44 84 SER A O 1
ATOM 641 N N . PRO A 1 85 ? 4.897 3.043 4.147 1.00 86.12 85 PRO A N 1
ATOM 642 C CA . PRO A 1 85 ? 5.740 1.867 4.004 1.00 86.12 85 PRO A CA 1
ATOM 643 C C . PRO A 1 85 ? 4.878 0.609 4.050 1.00 86.12 85 PRO A C 1
ATOM 645 O O . PRO A 1 85 ? 4.014 0.498 4.922 1.00 86.12 85 PRO A O 1
ATOM 648 N N . ILE A 1 86 ? 5.098 -0.306 3.113 1.00 89.62 86 ILE A N 1
ATOM 649 C CA . ILE A 1 86 ? 4.321 -1.542 3.004 1.00 89.62 86 ILE A CA 1
ATOM 650 C C . ILE A 1 86 ? 5.289 -2.710 2.966 1.00 89.62 86 ILE A C 1
ATOM 652 O O . ILE A 1 86 ? 6.145 -2.765 2.083 1.00 89.62 86 ILE A O 1
ATOM 656 N N . SER A 1 87 ? 5.116 -3.640 3.898 1.00 92.81 87 SER A N 1
ATOM 657 C CA . SER A 1 87 ? 5.639 -4.994 3.806 1.00 92.81 87 SER A CA 1
ATOM 658 C C . SER A 1 87 ? 4.482 -5.963 3.617 1.00 92.81 87 SER A C 1
ATOM 660 O O . SER A 1 87 ? 3.546 -5.990 4.418 1.00 92.81 87 SER A O 1
ATOM 662 N N . LEU A 1 88 ? 4.516 -6.733 2.531 1.00 93.38 88 LEU A N 1
ATOM 663 C CA . LEU A 1 88 ? 3.414 -7.625 2.206 1.00 93.38 88 LEU A CA 1
ATOM 664 C C . LEU A 1 88 ? 3.863 -8.959 1.622 1.00 93.38 88 LEU A C 1
ATOM 666 O O . LEU A 1 88 ? 4.716 -9.014 0.739 1.00 93.38 88 LEU A O 1
ATOM 670 N N . CYS A 1 89 ? 3.213 -10.021 2.086 1.00 94.88 89 CYS A N 1
ATOM 671 C CA . CYS A 1 89 ? 3.234 -11.340 1.470 1.00 94.88 89 CYS A CA 1
ATOM 672 C C . CYS A 1 89 ? 1.819 -11.673 0.976 1.00 94.88 89 CYS A C 1
ATOM 674 O O . CYS A 1 89 ? 0.923 -11.877 1.797 1.00 94.88 89 CYS A O 1
ATOM 676 N N . GLY A 1 90 ? 1.613 -11.719 -0.344 1.00 96.38 90 GLY A N 1
ATOM 677 C CA . GLY A 1 90 ? 0.301 -11.966 -0.950 1.00 96.38 90 GLY A CA 1
ATOM 678 C C . GLY A 1 90 ? -0.041 -11.042 -2.122 1.00 96.38 90 GLY A C 1
ATOM 679 O O . GLY A 1 90 ? 0.783 -10.852 -3.016 1.00 96.38 90 GLY A O 1
ATOM 680 N N . ILE A 1 91 ? -1.271 -10.524 -2.146 1.00 96.62 91 ILE A N 1
ATOM 681 C CA . ILE A 1 91 ? -1.846 -9.803 -3.293 1.00 96.62 91 ILE A CA 1
ATOM 682 C C . ILE A 1 91 ? -2.166 -8.363 -2.916 1.00 96.62 91 ILE A C 1
ATOM 684 O O . ILE A 1 91 ? -2.684 -8.088 -1.832 1.00 96.62 91 ILE A O 1
ATOM 688 N N . MET A 1 92 ? -1.880 -7.463 -3.848 1.00 95.38 92 MET A N 1
ATOM 689 C CA . MET A 1 92 ? -2.079 -6.032 -3.704 1.00 95.38 92 MET A CA 1
ATOM 690 C C . MET A 1 92 ? -2.723 -5.406 -4.927 1.00 95.38 92 MET A C 1
ATOM 692 O O . MET A 1 92 ? -2.147 -5.468 -6.009 1.00 95.38 92 MET A O 1
ATOM 696 N N . ASP A 1 93 ? -3.837 -4.711 -4.728 1.00 96.12 93 ASP A N 1
ATOM 697 C CA . ASP A 1 93 ? -4.423 -3.815 -5.726 1.00 96.12 93 ASP A CA 1
ATOM 698 C C . ASP A 1 93 ? -4.438 -2.379 -5.188 1.00 96.12 93 ASP A C 1
ATOM 700 O O . ASP A 1 93 ? -4.849 -2.097 -4.055 1.00 96.12 93 ASP A O 1
ATOM 704 N N . VAL A 1 94 ? -3.911 -1.438 -5.977 1.00 94.12 94 VAL A N 1
ATOM 705 C CA . VAL A 1 94 ? -3.927 -0.019 -5.630 1.00 94.12 94 VAL A CA 1
ATOM 706 C C . VAL A 1 94 ? -4.298 0.861 -6.820 1.00 94.12 94 VAL A C 1
ATOM 708 O O . VAL A 1 94 ? -3.523 1.091 -7.749 1.00 94.12 94 VAL A O 1
ATOM 711 N N . PHE A 1 95 ? -5.409 1.591 -6.709 1.00 94.44 95 PHE A N 1
ATOM 712 C CA . PHE A 1 95 ? -5.791 2.530 -7.769 1.00 94.44 95 PHE A CA 1
ATOM 713 C C . PHE A 1 95 ? -4.884 3.778 -7.835 1.00 94.44 95 PHE A C 1
ATOM 715 O O . PHE A 1 95 ? -4.563 4.305 -8.909 1.00 94.44 95 PHE A O 1
ATOM 722 N N . ARG A 1 96 ? -4.485 4.347 -6.688 1.00 92.44 96 ARG A N 1
ATOM 723 C CA . ARG A 1 96 ? -3.588 5.521 -6.649 1.00 92.44 96 ARG A CA 1
ATOM 724 C C . ARG A 1 96 ? -2.654 5.515 -5.458 1.00 92.44 96 ARG A C 1
ATOM 726 O O . ARG A 1 96 ? -3.089 5.702 -4.320 1.00 92.44 96 A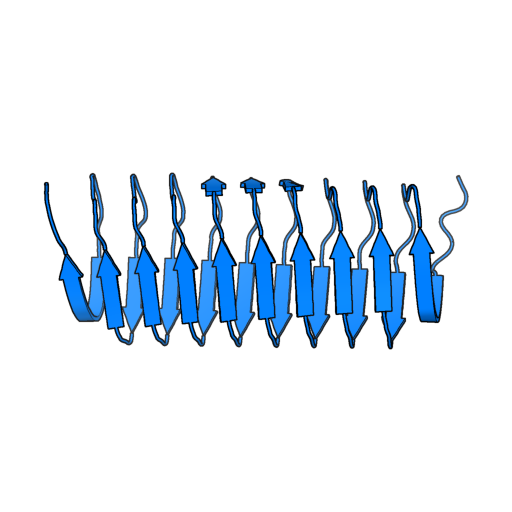RG A O 1
ATOM 733 N N . MET A 1 97 ? -1.365 5.558 -5.764 1.00 88.31 97 MET A N 1
ATOM 734 C CA . MET A 1 97 ? -0.296 5.554 -4.781 1.00 88.31 97 MET A CA 1
ATOM 735 C C . MET A 1 97 ? 0.601 6.794 -4.882 1.00 88.31 97 MET A C 1
ATOM 737 O O . MET A 1 97 ? 0.925 7.296 -5.967 1.00 88.31 97 MET A O 1
ATOM 741 N N . LYS A 1 98 ? 0.992 7.340 -3.725 1.00 87.25 98 LYS A N 1
ATOM 742 C CA . LYS A 1 98 ? 1.939 8.459 -3.623 1.00 87.25 98 LYS A CA 1
ATOM 743 C C . LYS A 1 98 ? 2.912 8.242 -2.467 1.00 87.25 98 LYS A C 1
ATOM 745 O O . LYS A 1 98 ? 2.467 8.281 -1.322 1.00 87.25 98 LYS A O 1
ATOM 750 N N . VAL A 1 99 ? 4.210 8.202 -2.778 1.00 70.44 99 VAL A N 1
ATOM 751 C CA . VAL A 1 99 ? 5.318 8.180 -1.807 1.00 70.44 99 VAL A CA 1
ATOM 752 C C . VAL A 1 99 ? 5.189 6.987 -0.866 1.00 70.44 99 VAL A C 1
ATOM 754 O O . VAL A 1 99 ? 4.735 7.139 0.256 1.00 70.44 99 VAL A O 1
ATOM 757 N N . SER A 1 100 ? 5.540 5.792 -1.314 1.00 75.19 100 SER A N 1
ATOM 758 C CA . SER A 1 100 ? 5.444 4.579 -0.489 1.00 75.19 100 SER A CA 1
ATOM 759 C C . SER A 1 100 ? 6.591 3.639 -0.827 1.00 75.19 100 SER A C 1
ATOM 761 O O . SER A 1 100 ? 6.629 3.161 -1.956 1.00 75.19 100 SER A O 1
ATOM 763 N N . PRO A 1 101 ? 7.549 3.398 0.081 1.00 85.81 101 PRO A N 1
ATOM 764 C CA . PRO A 1 101 ? 8.449 2.269 -0.084 1.00 85.81 101 PRO A CA 1
ATOM 765 C C . PRO A 1 101 ? 7.644 0.974 0.035 1.00 85.81 101 PRO A C 1
ATOM 767 O O . PRO A 1 101 ? 6.814 0.846 0.937 1.00 85.81 101 PRO A O 1
ATOM 770 N N . ILE A 1 102 ? 7.867 0.050 -0.891 1.00 88.62 102 ILE A N 1
ATOM 771 C CA . ILE A 1 102 ? 7.141 -1.220 -0.958 1.00 88.62 102 ILE A CA 1
ATOM 772 C C . ILE A 1 102 ? 8.159 -2.339 -0.967 1.00 88.62 102 ILE A C 1
ATOM 774 O O . ILE A 1 102 ? 9.067 -2.324 -1.793 1.00 88.62 102 ILE A O 1
ATOM 778 N N . SER A 1 103 ? 7.971 -3.294 -0.067 1.00 92.38 103 SER A N 1
ATOM 779 C CA . SER A 1 103 ? 8.627 -4.594 -0.090 1.00 92.38 103 SER A CA 1
ATOM 780 C C . SER A 1 103 ? 7.558 -5.670 -0.194 1.00 92.38 103 SER A C 1
ATOM 782 O O . SER A 1 103 ? 6.728 -5.786 0.714 1.00 92.38 103 SER A O 1
ATOM 784 N N . LEU A 1 104 ? 7.563 -6.437 -1.281 1.00 92.88 104 LEU A N 1
ATOM 785 C CA . LEU A 1 104 ? 6.517 -7.419 -1.533 1.00 92.88 104 LEU A CA 1
ATOM 786 C C . LEU A 1 104 ? 7.027 -8.754 -2.064 1.00 92.88 104 LEU A C 1
ATOM 788 O O . LEU A 1 104 ? 7.862 -8.808 -2.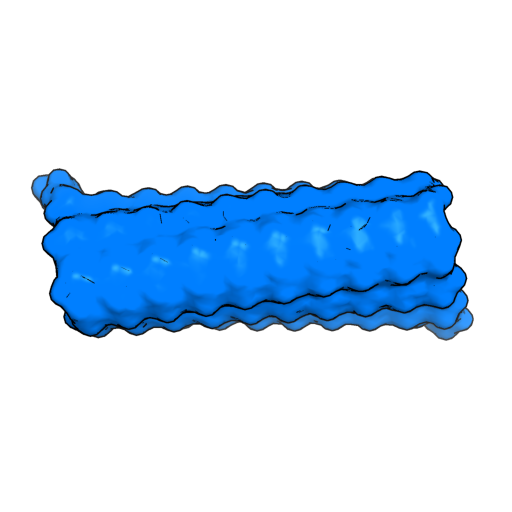963 1.00 92.88 104 LEU A O 1
ATOM 792 N N . CYS A 1 105 ? 6.431 -9.823 -1.546 1.00 94.38 105 CYS A N 1
ATOM 793 C CA . CYS A 1 105 ? 6.486 -11.163 -2.112 1.00 94.38 105 CYS A CA 1
ATOM 794 C C . CYS A 1 105 ? 5.079 -11.565 -2.581 1.00 94.38 105 CYS A C 1
ATOM 796 O O . CYS A 1 105 ? 4.194 -11.761 -1.746 1.00 94.38 105 CYS A O 1
ATOM 798 N N . GLY A 1 106 ? 4.863 -11.688 -3.892 1.00 96.06 106 GLY A N 1
ATOM 799 C CA . GLY A 1 106 ? 3.559 -12.023 -4.473 1.00 96.06 106 GLY A CA 1
ATOM 800 C C . GLY A 1 106 ? 3.189 -11.181 -5.694 1.00 96.06 106 GLY A C 1
ATOM 801 O O . GLY A 1 106 ? 4.003 -11.016 -6.599 1.00 96.06 106 GLY A O 1
ATOM 802 N N . ILE A 1 107 ? 1.955 -10.680 -5.737 1.00 96.00 107 ILE A N 1
ATOM 803 C CA . ILE A 1 107 ? 1.389 -9.987 -6.903 1.00 96.00 107 ILE A CA 1
ATOM 804 C C . ILE A 1 107 ? 1.047 -8.549 -6.523 1.00 96.00 107 ILE A C 1
ATOM 806 O O . ILE A 1 107 ? 0.398 -8.338 -5.496 1.00 96.00 107 ILE A O 1
ATOM 810 N N . MET A 1 108 ? 1.411 -7.574 -7.364 1.00 94.50 108 MET A N 1
ATOM 811 C CA . MET A 1 108 ? 0.716 -6.287 -7.347 1.00 94.50 108 MET A CA 1
ATOM 812 C C . MET A 1 108 ? 0.187 -5.833 -8.695 1.00 94.50 108 MET A C 1
ATOM 814 O O . MET A 1 108 ? 0.875 -5.928 -9.708 1.00 94.50 108 MET A O 1
ATOM 818 N N . ASP A 1 109 ? -0.975 -5.197 -8.625 1.00 95.50 109 ASP A N 1
ATOM 819 C CA . ASP A 1 109 ? -1.557 -4.359 -9.663 1.00 95.50 109 ASP A CA 1
ATOM 820 C C . ASP A 1 109 ? -1.649 -2.914 -9.150 1.00 95.50 109 ASP A C 1
ATOM 822 O O . ASP A 1 109 ? -2.102 -2.643 -8.030 1.00 95.50 109 ASP A O 1
ATOM 826 N N . VAL A 1 110 ? -1.156 -1.958 -9.941 1.00 93.19 110 VAL A N 1
ATOM 827 C CA . VAL A 1 110 ? -1.261 -0.540 -9.609 1.00 93.19 110 VAL A CA 1
ATOM 828 C C . VAL A 1 110 ? -1.595 0.330 -10.815 1.00 93.19 110 VAL A C 1
ATOM 830 O O . VAL A 1 110 ? -0.781 0.581 -11.706 1.00 93.19 110 VAL A O 1
ATOM 833 N N . PHE A 1 111 ? -2.731 1.026 -10.750 1.00 93.62 111 PHE A N 1
ATOM 834 C CA . PHE A 1 111 ? -3.119 1.935 -11.830 1.00 93.62 111 PHE A CA 1
ATOM 835 C C . PHE A 1 111 ? -2.234 3.198 -11.924 1.00 93.62 111 PHE A C 1
ATOM 837 O O . PHE A 1 111 ? -1.945 3.705 -13.015 1.00 93.62 111 PHE A O 1
ATOM 844 N N . ARG A 1 112 ? -1.820 3.796 -10.793 1.00 91.81 112 ARG A N 1
ATOM 845 C CA . ARG A 1 112 ? -0.948 4.994 -10.796 1.00 91.81 112 ARG A CA 1
ATOM 846 C C . ARG A 1 112 ? 0.032 5.061 -9.634 1.00 91.81 112 ARG A C 1
ATOM 848 O O . ARG A 1 112 ? -0.370 5.263 -8.485 1.00 91.81 112 ARG A O 1
ATOM 855 N N . ILE A 1 113 ? 1.310 5.158 -9.991 1.00 87.81 113 ILE A N 1
ATOM 856 C CA . ILE A 1 113 ? 2.448 5.371 -9.097 1.00 87.81 113 ILE A CA 1
ATOM 857 C C . ILE A 1 113 ? 3.129 6.710 -9.402 1.00 87.81 113 ILE A C 1
ATOM 859 O O . ILE A 1 113 ? 3.374 7.071 -10.555 1.00 87.81 113 ILE A O 1
ATOM 863 N N . LYS A 1 114 ? 3.443 7.485 -8.355 1.00 84.06 114 LYS A N 1
ATOM 864 C CA . LYS A 1 114 ? 4.223 8.729 -8.493 1.00 84.06 114 LYS A CA 1
ATOM 865 C C . LYS A 1 114 ? 5.675 8.604 -8.046 1.00 84.06 114 LYS A C 1
ATOM 867 O O . LYS A 1 114 ? 6.546 8.972 -8.822 1.00 84.06 114 LYS A O 1
ATOM 872 N N . VAL A 1 115 ? 5.883 8.197 -6.795 1.00 74.56 115 VAL A N 1
ATOM 873 C CA . VAL A 1 115 ? 7.194 8.067 -6.143 1.00 74.56 115 VAL A CA 1
ATOM 874 C C . VAL A 1 115 ? 7.123 6.851 -5.232 1.00 74.56 115 VAL A C 1
ATOM 876 O O . VAL A 1 115 ? 6.335 6.879 -4.290 1.00 74.56 115 VAL A O 1
ATOM 879 N N . SER A 1 116 ? 7.877 5.796 -5.503 1.00 74.50 116 SER A N 1
ATOM 880 C CA . SER A 1 116 ? 7.938 4.621 -4.621 1.00 74.50 116 SER A CA 1
ATOM 881 C C . SER A 1 116 ? 9.179 3.802 -4.944 1.00 74.50 116 SER A C 1
ATOM 883 O O . SER A 1 116 ? 9.241 3.285 -6.051 1.00 74.50 116 SER A O 1
ATOM 885 N N . PRO A 1 117 ? 10.171 3.664 -4.052 1.00 84.81 117 PRO A N 1
ATOM 886 C CA . PRO A 1 117 ? 11.113 2.565 -4.203 1.00 84.81 117 PRO A CA 1
ATOM 887 C C . PRO A 1 117 ? 10.337 1.251 -4.043 1.00 84.81 117 PRO A C 1
ATOM 889 O O . PRO A 1 117 ? 9.542 1.119 -3.109 1.00 84.81 117 PRO A O 1
ATOM 892 N N . ILE A 1 118 ? 10.517 0.324 -4.979 1.00 87.19 118 ILE A N 1
ATOM 893 C CA . ILE A 1 118 ? 9.818 -0.966 -4.989 1.00 87.19 118 ILE A CA 1
ATOM 894 C C . ILE A 1 118 ? 10.871 -2.065 -4.958 1.00 87.19 118 ILE A C 1
ATOM 896 O O . ILE A 1 118 ? 11.718 -2.115 -5.847 1.00 87.19 118 ILE A O 1
ATOM 900 N N . SER A 1 119 ? 10.801 -2.937 -3.957 1.00 91.31 119 SER A N 1
ATOM 901 C CA . SER A 1 119 ? 11.471 -4.232 -3.952 1.00 91.31 119 SER A CA 1
ATOM 902 C C . SER A 1 119 ? 10.430 -5.339 -4.044 1.00 91.31 119 SER A C 1
ATOM 904 O O . SER A 1 119 ? 9.489 -5.390 -3.247 1.00 91.31 119 SER A O 1
ATOM 906 N N . LEU A 1 120 ? 10.575 -6.212 -5.038 1.00 91.06 120 LEU A N 1
ATOM 907 C CA . LEU A 1 120 ? 9.566 -7.220 -5.317 1.00 91.06 120 LEU A CA 1
ATOM 908 C C . LEU A 1 120 ? 10.132 -8.565 -5.753 1.00 91.06 120 LEU A C 1
ATOM 910 O O . LEU A 1 120 ? 10.984 -8.636 -6.633 1.00 91.06 120 LEU A O 1
ATOM 914 N N . CYS A 1 121 ? 9.559 -9.626 -5.192 1.00 93.38 121 CYS A N 1
ATOM 915 C CA . CYS A 1 121 ? 9.669 -10.992 -5.686 1.00 93.38 121 CYS A CA 1
ATOM 916 C C . CYS A 1 121 ? 8.283 -11.473 -6.143 1.00 93.38 121 CYS A C 1
ATOM 918 O O . CYS A 1 121 ? 7.411 -11.696 -5.301 1.00 93.38 121 CYS A O 1
ATOM 920 N N . GLY A 1 122 ? 8.068 -11.633 -7.452 1.00 95.19 122 GLY A N 1
ATOM 921 C CA . GLY A 1 122 ? 6.784 -12.063 -8.016 1.00 95.19 122 GLY A CA 1
ATOM 922 C C . GLY A 1 122 ? 6.343 -11.274 -9.251 1.00 95.19 122 GLY A C 1
ATOM 923 O O . GLY A 1 122 ? 7.142 -11.067 -10.161 1.00 95.19 122 GLY A O 1
ATOM 924 N N . ILE A 1 123 ? 5.069 -10.880 -9.307 1.00 94.44 123 ILE A N 1
ATOM 925 C CA . ILE A 1 123 ? 4.441 -10.282 -10.496 1.00 94.44 123 ILE A CA 1
ATOM 926 C C . ILE A 1 123 ? 4.036 -8.834 -10.221 1.00 94.44 123 ILE A C 1
ATOM 928 O O . ILE A 1 123 ? 3.461 -8.535 -9.174 1.00 94.44 123 ILE A O 1
ATOM 932 N N . MET A 1 124 ? 4.314 -7.953 -11.180 1.00 92.81 124 MET A N 1
ATOM 933 C CA . MET A 1 124 ? 3.912 -6.549 -11.170 1.00 92.81 124 MET A CA 1
ATOM 934 C C . MET A 1 124 ? 3.211 -6.149 -12.455 1.00 92.81 124 MET A C 1
ATOM 936 O O . MET A 1 124 ? 3.795 -6.300 -13.522 1.00 92.81 124 MET A O 1
ATOM 940 N N . ASP A 1 125 ? 2.041 -5.534 -12.326 1.00 93.88 125 ASP A N 1
ATOM 941 C CA . ASP A 1 125 ? 1.379 -4.779 -13.390 1.00 93.88 125 ASP A CA 1
ATOM 942 C C . ASP A 1 125 ? 1.226 -3.313 -12.956 1.00 93.88 125 ASP A C 1
ATOM 944 O O . ASP A 1 125 ? 0.782 -3.008 -11.842 1.00 93.88 125 ASP A O 1
ATOM 948 N N . VAL A 1 126 ? 1.662 -2.378 -13.806 1.00 91.94 126 VAL A N 1
ATOM 949 C CA . VAL A 1 126 ? 1.530 -0.943 -13.551 1.00 91.94 126 VAL A CA 1
ATOM 950 C C . VAL A 1 126 ? 1.078 -0.178 -14.793 1.00 91.94 126 VAL A C 1
ATOM 952 O O . VAL A 1 126 ? 1.822 0.016 -15.754 1.00 91.94 126 VAL A O 1
ATOM 955 N N . PHE A 1 127 ? -0.084 0.475 -14.720 1.00 92.00 127 PHE A N 1
ATOM 956 C CA . PHE A 1 127 ? -0.559 1.281 -15.852 1.00 92.00 127 PHE A CA 1
ATOM 957 C C . PHE A 1 127 ? 0.233 2.591 -16.053 1.00 92.00 127 PHE A C 1
ATOM 959 O O . PHE A 1 127 ? 0.489 3.034 -17.174 1.00 92.00 127 PHE A O 1
ATOM 966 N N . ARG A 1 128 ? 0.601 3.298 -14.974 1.00 90.12 128 ARG A N 1
ATOM 967 C CA . ARG A 1 128 ? 1.387 4.548 -15.065 1.00 90.12 128 ARG A CA 1
ATOM 968 C C . ARG A 1 128 ? 2.334 4.729 -13.897 1.00 90.12 128 ARG A C 1
ATOM 970 O O . ARG A 1 128 ? 1.892 4.888 -12.757 1.00 90.12 128 ARG A O 1
ATOM 977 N N . MET A 1 129 ? 3.604 4.937 -14.218 1.00 86.31 129 MET A N 1
ATOM 978 C CA . MET A 1 129 ? 4.667 5.178 -13.252 1.00 86.31 129 MET A CA 1
ATOM 979 C C . MET A 1 129 ? 5.451 6.452 -13.597 1.00 86.31 129 MET A C 1
ATOM 981 O O . MET A 1 129 ? 5.686 6.757 -14.768 1.00 86.31 129 MET A O 1
ATOM 985 N N . LYS A 1 130 ? 5.850 7.243 -12.585 1.00 83.12 130 LYS A N 1
ATOM 986 C CA . LYS A 1 130 ? 6.635 8.483 -12.797 1.00 83.12 130 LYS A CA 1
ATOM 987 C C . LYS A 1 130 ? 8.082 8.440 -12.295 1.00 83.12 130 LYS A C 1
ATOM 989 O O . LYS A 1 130 ? 8.942 8.835 -13.070 1.00 83.12 130 LYS A O 1
ATOM 994 N N . VAL A 1 131 ? 8.334 8.034 -11.045 1.00 67.25 131 VAL A N 1
ATOM 995 C CA . VAL A 1 131 ? 9.682 7.949 -10.438 1.00 67.25 131 VAL A CA 1
ATOM 996 C C . VAL A 1 131 ? 9.722 6.803 -9.415 1.00 67.25 131 VAL A C 1
ATOM 998 O O . VAL A 1 131 ? 8.964 6.818 -8.454 1.00 67.25 131 VAL A O 1
ATOM 1001 N N . SER A 1 132 ? 10.575 5.801 -9.591 1.00 68.19 132 SER A N 1
ATOM 1002 C CA . SER A 1 132 ? 10.648 4.631 -8.697 1.00 68.19 132 SER A CA 1
ATOM 1003 C C . SER A 1 132 ? 11.894 3.793 -8.987 1.00 68.19 132 SER A C 1
ATOM 1005 O O . SER A 1 132 ? 11.906 3.073 -9.981 1.00 68.19 132 SER A O 1
ATOM 1007 N N . PRO A 1 133 ? 12.952 3.837 -8.160 1.00 81.50 133 PRO A N 1
ATOM 1008 C CA . PRO A 1 133 ? 13.955 2.784 -8.248 1.00 81.50 133 PRO A CA 1
ATOM 1009 C C . PRO A 1 133 ? 13.256 1.445 -7.983 1.00 81.50 133 PRO A C 1
ATOM 1011 O O . PRO A 1 133 ? 12.501 1.326 -7.012 1.00 81.50 133 PRO A O 1
ATOM 1014 N N . ILE A 1 134 ? 13.453 0.479 -8.875 1.00 84.12 134 ILE A N 1
ATOM 1015 C CA . ILE A 1 134 ? 12.818 -0.836 -8.772 1.00 84.12 134 ILE A CA 1
ATOM 1016 C C . ILE A 1 134 ? 13.896 -1.904 -8.710 1.00 84.12 134 ILE A C 1
ATOM 1018 O O . ILE A 1 134 ? 14.763 -1.942 -9.580 1.00 84.12 134 ILE A O 1
ATOM 1022 N N . SER A 1 135 ? 13.801 -2.774 -7.709 1.00 89.38 135 SER A N 1
ATOM 1023 C CA . SER A 1 135 ? 14.462 -4.071 -7.684 1.00 89.38 135 SER A CA 1
ATOM 1024 C C . SER A 1 135 ? 13.412 -5.171 -7.798 1.00 89.38 135 SER A C 1
ATOM 1026 O O . SER A 1 135 ? 12.548 -5.305 -6.931 1.00 89.38 135 SER A O 1
ATOM 1028 N N . LEU A 1 136 ? 13.456 -5.946 -8.879 1.00 88.81 136 LEU A N 1
ATOM 1029 C CA . LEU A 1 136 ? 12.454 -6.971 -9.158 1.00 88.81 136 LEU A CA 1
ATOM 1030 C C . LEU A 1 136 ? 13.092 -8.317 -9.504 1.00 88.81 136 LEU A C 1
ATOM 1032 O O . LEU A 1 136 ? 13.944 -8.400 -10.385 1.00 88.81 136 LEU A O 1
ATOM 1036 N N . CYS A 1 137 ? 12.615 -9.368 -8.843 1.00 92.12 137 CYS A N 1
ATOM 1037 C CA . CYS A 1 137 ? 12.828 -10.763 -9.204 1.00 92.12 137 CYS A CA 1
ATOM 1038 C C . CYS A 1 137 ? 11.484 -11.368 -9.641 1.00 92.12 137 CYS A C 1
ATOM 1040 O O . CYS A 1 137 ? 10.643 -11.657 -8.790 1.00 92.12 137 CYS A O 1
ATOM 1042 N N . GLY A 1 138 ? 11.259 -11.543 -10.945 1.00 94.00 138 GLY A N 1
ATOM 1043 C CA . GLY A 1 138 ? 9.997 -12.075 -11.475 1.00 94.00 138 GLY A CA 1
ATOM 1044 C C . GLY A 1 138 ? 9.520 -11.395 -12.757 1.00 94.00 138 GLY A C 1
ATOM 1045 O O . GLY A 1 138 ? 10.310 -11.189 -13.672 1.00 94.00 138 GLY A O 1
ATOM 1046 N N . ILE A 1 139 ? 8.228 -11.085 -12.849 1.00 92.31 139 ILE A N 1
ATOM 1047 C CA . ILE A 1 139 ? 7.599 -10.552 -14.066 1.00 92.31 139 ILE A CA 1
ATOM 1048 C C . ILE A 1 139 ? 7.105 -9.130 -13.809 1.00 92.31 139 ILE A C 1
ATOM 1050 O O . ILE A 1 139 ? 6.490 -8.859 -12.779 1.00 92.31 139 ILE A O 1
ATOM 1054 N N . MET A 1 140 ? 7.360 -8.232 -14.754 1.00 91.31 140 MET A N 1
ATOM 1055 C CA . MET A 1 140 ? 6.858 -6.864 -14.746 1.00 91.31 140 MET A CA 1
ATOM 1056 C C . MET A 1 140 ? 6.200 -6.530 -16.086 1.00 91.31 140 MET A C 1
ATOM 1058 O O . MET A 1 140 ? 6.825 -6.717 -17.124 1.00 91.31 140 MET A O 1
ATOM 1062 N N . ASP A 1 141 ? 5.004 -5.955 -16.046 1.00 91.69 141 ASP A N 1
ATOM 1063 C CA . ASP A 1 141 ? 4.368 -5.260 -17.166 1.00 91.69 141 ASP A CA 1
ATOM 1064 C C . ASP A 1 141 ? 4.124 -3.792 -16.778 1.00 91.69 141 ASP A C 1
ATOM 1066 O O . ASP A 1 141 ? 3.651 -3.490 -15.675 1.00 91.69 141 ASP A O 1
ATOM 1070 N N . VAL A 1 142 ? 4.515 -2.854 -17.646 1.00 90.00 142 VAL A N 1
ATOM 1071 C CA . VAL A 1 142 ? 4.286 -1.423 -17.424 1.00 90.00 142 VAL A CA 1
ATOM 1072 C C . VAL A 1 142 ? 3.839 -0.703 -18.689 1.00 90.00 142 VAL A C 1
ATOM 1074 O O . VAL A 1 142 ? 4.577 -0.608 -19.669 1.00 90.00 142 VAL A O 1
ATOM 1077 N N . PHE A 1 143 ? 2.686 -0.031 -18.606 1.00 89.38 143 PHE A N 1
ATOM 1078 C CA . PHE A 1 143 ? 2.116 0.672 -19.759 1.00 89.38 143 PHE A CA 1
ATOM 1079 C C . PHE A 1 143 ? 2.701 2.060 -20.041 1.00 89.38 143 PHE A C 1
ATOM 1081 O O . PHE A 1 143 ? 2.668 2.541 -21.170 1.00 89.38 143 PHE A O 1
ATOM 1088 N N . ARG A 1 144 ? 3.167 2.789 -19.020 1.00 87.69 144 ARG A N 1
ATOM 1089 C CA . ARG A 1 144 ? 3.795 4.112 -19.208 1.00 87.69 144 ARG A CA 1
ATOM 1090 C C . ARG A 1 144 ? 4.793 4.445 -18.115 1.00 87.69 144 ARG A C 1
ATOM 1092 O O . ARG A 1 144 ? 4.439 4.507 -16.933 1.00 87.69 144 ARG A O 1
ATOM 1099 N N . MET A 1 145 ? 5.995 4.823 -18.544 1.00 83.50 145 MET A N 1
ATOM 1100 C CA . MET A 1 145 ? 7.167 5.066 -17.703 1.00 83.50 145 MET A CA 1
ATOM 1101 C C . MET A 1 145 ? 7.869 6.387 -18.066 1.00 83.50 145 MET A C 1
ATOM 1103 O O . MET A 1 145 ? 7.974 6.717 -19.241 1.00 83.50 145 MET A O 1
ATOM 1107 N N . LYS A 1 146 ? 8.326 7.176 -17.072 1.00 81.06 146 LYS A N 1
ATOM 1108 C CA . LYS A 1 146 ? 9.083 8.426 -17.293 1.00 81.06 146 LYS A CA 1
ATOM 1109 C C . LYS A 1 146 ? 10.553 8.447 -16.824 1.00 81.06 146 LYS A C 1
ATOM 1111 O O . LYS A 1 146 ? 11.344 9.023 -17.557 1.00 81.06 146 LYS A O 1
ATOM 1116 N N . VAL A 1 147 ? 10.939 7.921 -15.649 1.00 62.84 147 VAL A N 1
ATOM 1117 C CA . VAL A 1 147 ? 12.330 8.032 -15.121 1.00 62.84 147 VAL A CA 1
ATOM 1118 C C . VAL A 1 147 ? 12.661 6.912 -14.122 1.00 62.84 147 VAL A C 1
ATOM 1120 O O . VAL A 1 147 ? 12.158 6.980 -12.998 1.00 62.84 147 VAL A O 1
ATOM 1123 N N . PHE A 1 148 ? 13.527 5.936 -14.456 1.00 65.12 148 PHE A N 1
ATOM 1124 C CA . PHE A 1 148 ? 13.819 4.809 -13.541 1.00 65.12 148 PHE A CA 1
ATOM 1125 C C . PHE A 1 148 ? 15.202 4.156 -13.719 1.00 65.12 148 PHE A C 1
ATOM 1127 O O . PHE A 1 148 ? 15.531 3.751 -14.832 1.00 65.12 148 PHE A O 1
ATOM 1134 N N . PRO A 1 149 ? 15.969 3.940 -12.632 1.00 76.25 149 PRO A N 1
ATOM 1135 C CA . PRO A 1 149 ? 16.886 2.811 -12.543 1.00 76.25 149 PRO A CA 1
ATOM 1136 C C . PRO A 1 149 ? 16.097 1.537 -12.190 1.00 76.25 149 PRO A C 1
ATOM 1138 O O . PRO A 1 149 ? 15.335 1.523 -11.218 1.00 76.25 149 PRO A O 1
ATOM 1141 N N . ILE A 1 150 ? 16.276 0.479 -12.979 1.00 80.25 150 ILE A N 1
ATOM 1142 C CA . ILE A 1 150 ? 15.640 -0.829 -12.777 1.00 80.25 150 ILE A CA 1
ATOM 1143 C C . ILE A 1 150 ? 16.752 -1.867 -12.618 1.00 80.25 150 ILE A C 1
ATOM 1145 O O . ILE A 1 150 ? 17.613 -1.979 -13.490 1.00 80.25 150 ILE A O 1
ATOM 1149 N N . SER A 1 151 ? 16.733 -2.627 -11.524 1.00 86.25 151 SER A N 1
ATOM 1150 C CA . SER A 1 151 ? 17.479 -3.878 -11.390 1.00 86.25 151 SER A CA 1
ATOM 1151 C C . SER A 1 151 ? 16.503 -5.046 -11.495 1.00 86.25 151 SER A C 1
ATOM 1153 O O . SER A 1 151 ? 15.598 -5.200 -10.676 1.00 86.25 151 SER A O 1
ATOM 1155 N N . LEU A 1 152 ? 16.661 -5.847 -12.545 1.00 86.50 152 LEU A N 1
ATOM 1156 C CA . LEU A 1 152 ? 15.732 -6.912 -12.901 1.00 86.50 152 LEU A CA 1
ATOM 1157 C C . LEU A 1 152 ? 16.451 -8.261 -12.932 1.00 86.50 152 LEU A C 1
ATOM 1159 O O . LEU A 1 152 ? 17.475 -8.407 -13.594 1.00 86.50 152 LEU A O 1
ATOM 1163 N N . CYS A 1 153 ? 15.864 -9.253 -12.272 1.00 88.94 153 CYS A N 1
ATOM 1164 C CA . CYS A 1 153 ? 16.124 -10.670 -12.482 1.00 88.94 153 CYS A CA 1
ATOM 1165 C C . CYS A 1 153 ? 14.808 -11.328 -12.922 1.00 88.94 153 CYS A C 1
ATOM 1167 O O . CYS A 1 153 ? 14.005 -11.757 -12.092 1.00 88.94 153 CYS A O 1
ATOM 1169 N N . GLY A 1 154 ? 14.534 -11.325 -14.226 1.00 90.69 154 GLY A N 1
ATOM 1170 C CA . GLY A 1 154 ? 13.283 -11.845 -14.772 1.00 90.69 154 GLY A CA 1
ATOM 1171 C C . GLY A 1 154 ? 12.856 -11.155 -16.062 1.00 90.69 154 GLY A C 1
ATOM 1172 O O . GLY A 1 154 ? 13.703 -10.744 -16.853 1.00 90.69 154 GLY A O 1
ATOM 1173 N N . ILE A 1 155 ? 11.546 -11.064 -16.283 1.00 89.69 155 ILE A N 1
ATOM 1174 C CA . ILE A 1 155 ? 10.942 -10.595 -17.535 1.00 89.69 155 ILE A CA 1
ATOM 1175 C C . ILE A 1 155 ? 10.341 -9.209 -17.317 1.00 89.69 155 ILE A C 1
ATOM 1177 O O . ILE A 1 155 ? 9.696 -8.963 -16.297 1.00 89.69 155 ILE A O 1
ATOM 1181 N N . ILE A 1 156 ? 10.539 -8.319 -18.288 1.00 89.06 156 ILE A N 1
ATOM 1182 C CA . ILE A 1 156 ? 9.906 -7.004 -18.323 1.00 89.06 156 ILE A CA 1
ATOM 1183 C C . ILE A 1 156 ? 9.263 -6.769 -19.690 1.00 89.06 156 ILE A C 1
ATOM 1185 O O . ILE A 1 156 ? 9.926 -6.926 -20.715 1.00 89.06 156 ILE A O 1
ATOM 1189 N N . ASP A 1 157 ? 7.998 -6.365 -19.682 1.00 88.56 157 ASP A N 1
ATOM 1190 C CA . ASP A 1 157 ? 7.332 -5.728 -20.813 1.00 88.56 157 ASP A CA 1
ATOM 1191 C C . ASP A 1 157 ? 7.114 -4.244 -20.488 1.00 88.56 157 ASP A C 1
ATOM 1193 O O . ASP A 1 157 ? 6.701 -3.874 -19.385 1.00 88.56 157 ASP A O 1
ATOM 1197 N N . VAL A 1 158 ? 7.470 -3.377 -21.434 1.00 84.75 158 VAL A N 1
ATOM 1198 C CA . VAL A 1 158 ? 7.268 -1.934 -21.313 1.00 84.75 158 VAL A CA 1
ATOM 1199 C C . VAL A 1 158 ? 6.670 -1.427 -22.608 1.00 84.75 158 VAL A C 1
ATOM 1201 O O . VAL A 1 158 ? 7.360 -1.289 -23.620 1.00 84.75 158 VAL A O 1
ATOM 1204 N N . THR A 1 159 ? 5.404 -1.036 -22.550 1.00 85.44 159 THR A N 1
ATOM 1205 C CA . THR A 1 159 ? 4.798 -0.274 -23.636 1.00 85.44 159 THR A CA 1
ATOM 1206 C C . THR A 1 159 ? 5.090 1.216 -23.425 1.00 85.44 159 THR A C 1
ATOM 1208 O O . THR A 1 159 ? 4.960 1.767 -22.334 1.00 85.44 159 THR A O 1
ATOM 1211 N N . LEU A 1 160 ? 5.587 1.895 -24.462 1.00 73.81 160 LEU A N 1
ATOM 1212 C CA . LEU A 1 160 ? 5.877 3.332 -24.435 1.00 73.81 160 LEU A CA 1
ATOM 1213 C C . LEU A 1 160 ? 5.027 4.019 -25.511 1.00 73.81 160 LEU A C 1
ATOM 1215 O O . LEU A 1 160 ? 5.303 3.883 -26.698 1.00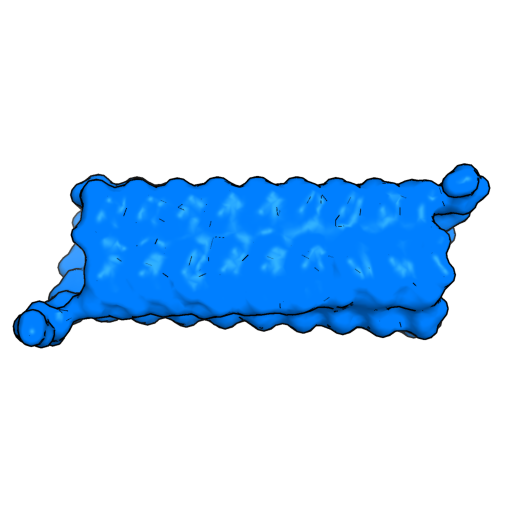 73.81 160 LEU A O 1
ATOM 1219 N N . LEU A 1 161 ? 3.992 4.752 -25.078 1.00 58.38 161 LEU A N 1
ATOM 1220 C CA . LEU A 1 161 ? 3.193 5.675 -25.904 1.00 58.38 161 LEU A CA 1
ATOM 1221 C C . LEU A 1 161 ? 3.421 7.125 -25.497 1.00 58.38 161 LEU A C 1
ATOM 1223 O O . LEU A 1 161 ? 3.060 7.435 -24.327 1.00 58.38 161 LEU A O 1
#

Radius of gyration: 16.55 Å; chains: 1; bounding box: 36×23×55 Å

pLDDT: mean 87.29, std 9.65, range [39.5, 96.81]

Foldseek 3Di:
DPAEEAEDEEEEEEAEDEHHEYEYEEEYEYADDEEYAYEYEYEYEYAEEADYAYEYEEEYEYAEYEHYEYEYEEEYEYAYYYRYEYEYEYEYEYAYYEHYEYEYEYEYEYADEEEYAYEYEEEYEYAEYEEYEYEYEYEYEYEDYHDYDYHYNYYYHYHYD